Protein AF-A0A8J6R900-F1 (afdb_monomer)

Foldseek 3Di:
DDPQLVVLLVVLLVPDDLVCQQPDPVSVVSLVSSLVVCLVVVPPDALVNQLCCCCPVSVHDSVSSNVSSVVSVVSSVVVVVVVVVD

Mean predicted aligned error: 3.98 Å

Solvent-accessible surface area (backbone atoms only — not comparable to full-atom values): 4698 Å² total; per-residue (Å²): 104,56,75,63,34,51,51,33,46,50,53,32,63,76,68,35,57,72,90,54,64,50,70,50,71,69,34,41,53,36,44,52,53,21,52,52,40,31,53,78,66,65,38,80,70,52,40,68,60,52,25,48,44,34,35,74,79,64,66,33,50,64,75,49,24,51,52,51,18,52,50,49,46,55,50,49,55,51,51,57,54,53,64,72,74,110

Radius of gyration: 12.29 Å; Cα contacts (8 Å, |Δi|>4): 77; chains: 1; bounding box: 28×24×32 Å

Structure (mmCIF, N/CA/C/O backbone):
data_AF-A0A8J6R900-F1
#
_entry.id   AF-A0A8J6R900-F1
#
loop_
_atom_site.group_PDB
_atom_site.id
_atom_site.type_symbol
_atom_site.label_atom_id
_atom_site.label_alt_id
_atom_site.label_comp_id
_atom_site.label_asym_id
_atom_site.label_entity_id
_atom_site.label_seq_id
_atom_site.pdbx_PDB_ins_code
_atom_site.Cartn_x
_atom_site.Cartn_y
_atom_site.Cartn_z
_atom_site.occupancy
_atom_site.B_iso_or_equiv
_atom_site.auth_seq_id
_atom_site.auth_comp_id
_atom_site.auth_asym_id
_atom_site.auth_atom_id
_atom_site.pdbx_PDB_model_num
ATOM 1 N N . MET A 1 1 ? -0.270 -11.472 6.824 1.00 59.38 1 MET A N 1
ATOM 2 C CA . MET A 1 1 ? -1.303 -11.113 5.820 1.00 59.38 1 MET A CA 1
ATOM 3 C C . MET A 1 1 ? -2.393 -12.174 5.788 1.00 59.38 1 MET A C 1
ATOM 5 O O . MET A 1 1 ? -2.053 -13.351 5.806 1.00 59.38 1 MET A O 1
ATOM 9 N N . THR A 1 2 ? -3.676 -11.799 5.748 1.00 67.12 2 THR A N 1
ATOM 10 C CA . THR A 1 2 ? -4.750 -12.780 5.504 1.00 67.12 2 THR A CA 1
ATOM 11 C C . THR A 1 2 ? -4.815 -13.154 4.013 1.00 67.12 2 THR A C 1
ATOM 13 O O . THR A 1 2 ? -4.240 -12.469 3.160 1.00 67.12 2 THR A O 1
ATOM 16 N N . SER A 1 3 ? -5.546 -14.226 3.691 1.00 77.56 3 SER A N 1
ATOM 17 C CA . SER A 1 3 ? -5.735 -14.694 2.313 1.00 77.56 3 SER A CA 1
ATOM 18 C C . SER A 1 3 ? -6.385 -13.639 1.399 1.00 77.56 3 SER A C 1
ATOM 20 O O . SER A 1 3 ? -6.013 -13.548 0.228 1.00 77.56 3 SER A O 1
ATOM 22 N N . THR A 1 4 ? -7.285 -12.790 1.910 1.00 89.50 4 THR A N 1
ATOM 23 C CA . THR A 1 4 ? -8.016 -11.811 1.084 1.00 89.50 4 THR A CA 1
ATOM 24 C C . THR A 1 4 ? -7.146 -10.621 0.698 1.00 89.50 4 THR A C 1
ATOM 26 O O . THR A 1 4 ? -7.053 -10.305 -0.489 1.00 89.50 4 THR A O 1
ATOM 29 N N . THR A 1 5 ? -6.462 -9.991 1.663 1.00 91.94 5 THR A N 1
ATOM 30 C CA . THR A 1 5 ? -5.530 -8.881 1.388 1.00 91.94 5 THR A CA 1
ATOM 31 C C . THR A 1 5 ? -4.466 -9.294 0.374 1.00 91.94 5 THR A C 1
ATOM 33 O O . THR A 1 5 ? -4.240 -8.582 -0.604 1.00 91.94 5 THR A O 1
ATOM 36 N N . PHE A 1 6 ? -3.871 -10.479 0.547 1.00 91.56 6 PHE A N 1
ATOM 37 C CA . PHE A 1 6 ? -2.868 -10.987 -0.388 1.00 91.56 6 PHE A CA 1
ATOM 38 C C . PHE A 1 6 ? -3.452 -11.259 -1.783 1.00 91.56 6 PHE A C 1
ATOM 40 O O . PHE A 1 6 ? -2.866 -10.860 -2.786 1.00 91.56 6 PHE A O 1
ATOM 47 N N . THR A 1 7 ? -4.643 -11.861 -1.868 1.00 93.25 7 THR A N 1
ATOM 48 C CA . THR A 1 7 ? -5.320 -12.110 -3.154 1.00 93.25 7 THR A CA 1
ATOM 49 C C . THR A 1 7 ? -5.608 -10.810 -3.905 1.00 93.25 7 THR A C 1
ATOM 51 O O . THR A 1 7 ? -5.420 -10.735 -5.121 1.00 93.25 7 THR A O 1
ATOM 54 N N . LEU A 1 8 ? -6.044 -9.765 -3.196 1.00 94.38 8 LEU A N 1
ATOM 55 C CA . LEU A 1 8 ? -6.322 -8.456 -3.788 1.00 94.38 8 LEU A CA 1
ATOM 56 C C . LEU A 1 8 ? -5.043 -7.760 -4.260 1.00 94.38 8 LEU A C 1
ATOM 58 O O . LEU A 1 8 ? -5.044 -7.195 -5.354 1.00 94.38 8 LEU A O 1
ATOM 62 N N . LEU A 1 9 ? -3.960 -7.852 -3.483 1.00 93.12 9 LEU A N 1
ATOM 63 C CA . LEU A 1 9 ? -2.649 -7.334 -3.870 1.00 93.12 9 LEU A CA 1
ATOM 64 C C . LEU A 1 9 ? -2.124 -8.023 -5.136 1.00 93.12 9 LEU A C 1
ATOM 66 O O . LEU A 1 9 ? -1.739 -7.350 -6.091 1.00 93.12 9 LEU A O 1
ATOM 70 N N . LEU A 1 10 ? -2.180 -9.356 -5.179 1.00 92.50 10 LEU A N 1
ATOM 71 C CA . LEU A 1 10 ? -1.760 -10.134 -6.342 1.00 92.50 10 LEU A CA 1
ATOM 72 C C . LEU A 1 10 ? -2.614 -9.801 -7.573 1.00 92.50 10 LEU A C 1
ATOM 74 O O . LEU A 1 10 ? -2.088 -9.562 -8.656 1.00 92.50 10 LEU A O 1
ATOM 78 N N . THR A 1 11 ? -3.935 -9.705 -7.402 1.00 91.38 11 THR A N 1
ATOM 79 C CA . THR A 1 11 ? -4.861 -9.335 -8.486 1.00 91.38 11 THR A CA 1
ATOM 80 C C . THR A 1 11 ? -4.565 -7.940 -9.031 1.00 91.38 11 THR A C 1
ATOM 82 O O . THR A 1 11 ? -4.589 -7.735 -10.244 1.00 91.38 11 THR A O 1
ATOM 85 N N . PHE A 1 12 ? -4.288 -6.973 -8.152 1.00 92.00 12 PHE A N 1
ATOM 86 C CA . PHE A 1 12 ? -3.839 -5.647 -8.563 1.00 92.00 12 PHE A CA 1
ATOM 87 C C . PHE A 1 12 ? -2.535 -5.745 -9.358 1.00 92.00 12 PHE A C 1
ATOM 89 O O . PHE A 1 12 ? -2.481 -5.236 -10.473 1.00 92.00 12 PHE A O 1
ATOM 96 N N . SER A 1 13 ? -1.524 -6.438 -8.830 1.00 89.31 13 SER A N 1
ATOM 97 C CA . SER A 1 13 ? -0.203 -6.500 -9.455 1.00 89.31 13 SER A CA 1
ATOM 98 C C . SER A 1 13 ? -0.222 -7.142 -10.844 1.00 89.31 13 SER A C 1
ATOM 100 O O . SER A 1 13 ? 0.398 -6.624 -11.773 1.00 89.31 13 SER A O 1
ATOM 102 N N . LEU A 1 14 ? -0.980 -8.230 -11.010 1.00 88.00 14 LEU A N 1
ATOM 103 C CA . LEU A 1 14 ? -1.111 -8.940 -12.285 1.00 88.00 14 LEU A CA 1
ATOM 104 C C . LEU A 1 14 ? -1.897 -8.148 -13.336 1.00 88.00 14 LEU A C 1
ATOM 106 O O . LEU A 1 14 ? -1.626 -8.274 -14.528 1.00 88.00 14 LEU A O 1
ATOM 110 N N . ALA A 1 15 ? -2.890 -7.362 -12.914 1.00 84.56 15 ALA A N 1
ATOM 111 C CA . ALA A 1 15 ? -3.785 -6.658 -13.830 1.00 84.56 15 ALA A CA 1
ATOM 112 C C . ALA A 1 15 ? -3.373 -5.207 -14.110 1.00 84.56 15 ALA A C 1
ATOM 114 O O . ALA A 1 15 ? -3.889 -4.609 -15.058 1.00 84.56 15 ALA A O 1
ATOM 115 N N . ALA A 1 16 ? -2.505 -4.629 -13.279 1.00 81.81 16 ALA A N 1
ATOM 116 C CA . ALA A 1 16 ? -2.084 -3.248 -13.415 1.00 81.81 16 ALA A CA 1
ATOM 117 C C . ALA A 1 16 ? -1.070 -3.078 -14.542 1.00 81.81 16 ALA A C 1
ATOM 119 O O . ALA A 1 16 ? -0.145 -3.873 -14.724 1.00 81.81 16 ALA A O 1
ATOM 120 N N . ASN A 1 17 ? -1.195 -1.968 -15.266 1.00 73.19 17 ASN A N 1
ATOM 121 C CA . ASN A 1 17 ? -0.159 -1.592 -16.211 1.00 73.19 17 ASN A CA 1
ATOM 122 C C . ASN A 1 17 ? 1.061 -1.029 -15.456 1.00 73.19 17 ASN A C 1
ATOM 124 O O . ASN A 1 17 ? 1.087 0.146 -15.074 1.00 73.19 17 ASN A O 1
ATOM 128 N N . LYS A 1 18 ? 2.099 -1.859 -15.297 1.00 75.69 18 LYS A N 1
ATOM 129 C CA . LYS A 1 18 ? 3.354 -1.541 -14.587 1.00 75.69 18 LYS A CA 1
ATOM 130 C C . LYS A 1 18 ? 4.194 -0.433 -15.247 1.00 75.69 18 LYS A C 1
ATOM 132 O O . LYS A 1 18 ? 5.219 -0.052 -14.702 1.00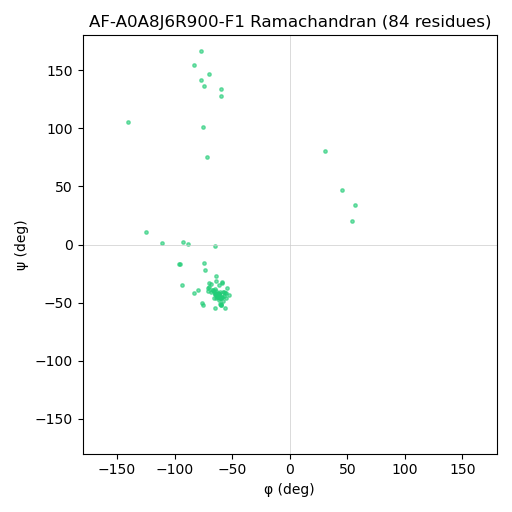 75.69 18 LYS A O 1
ATOM 137 N N . SER A 1 19 ? 3.762 0.118 -16.387 1.00 67.75 19 SER A N 1
ATOM 138 C CA . SER A 1 19 ? 4.370 1.303 -17.021 1.00 67.75 19 SER A CA 1
ATOM 139 C C . SER A 1 19 ? 3.689 2.629 -16.658 1.00 67.75 19 SER A C 1
ATOM 141 O O . SER A 1 19 ? 4.284 3.688 -16.835 1.00 67.75 19 SER A O 1
ATOM 143 N N . ALA A 1 20 ? 2.462 2.591 -16.124 1.00 64.69 20 ALA A N 1
ATOM 144 C CA . ALA A 1 20 ? 1.655 3.781 -15.842 1.00 64.69 20 ALA A CA 1
ATOM 145 C C . ALA A 1 20 ? 1.178 3.878 -14.380 1.00 64.69 20 ALA A C 1
ATOM 147 O O . ALA A 1 20 ? 0.322 4.712 -14.091 1.00 64.69 20 ALA A O 1
ATOM 148 N N . ALA A 1 21 ? 1.701 3.035 -13.477 1.00 59.25 21 ALA A N 1
ATOM 149 C CA . ALA A 1 21 ? 1.430 3.013 -12.030 1.00 59.25 21 ALA A CA 1
ATOM 150 C C . ALA A 1 21 ? 0.033 3.475 -11.625 1.00 59.25 21 ALA A C 1
ATOM 152 O O . ALA A 1 21 ? -0.161 4.624 -11.219 1.00 59.25 21 ALA A O 1
ATOM 153 N N . ALA A 1 22 ? -0.937 2.572 -11.748 1.00 61.06 22 ALA A N 1
ATOM 154 C CA . ALA A 1 22 ? -2.297 2.796 -11.278 1.00 61.06 22 ALA A CA 1
ATOM 155 C C . ALA A 1 22 ? -2.976 4.074 -11.817 1.00 61.06 22 ALA A C 1
ATOM 157 O O . ALA A 1 22 ? -3.952 4.548 -11.248 1.00 61.06 22 ALA A O 1
ATOM 158 N N . SER A 1 23 ? -2.514 4.648 -12.934 1.00 68.25 23 SER A N 1
ATOM 159 C CA . SER A 1 23 ? -3.162 5.829 -13.526 1.00 68.25 23 SER A CA 1
ATOM 160 C C . SER A 1 23 ? -4.491 5.484 -14.204 1.00 68.25 23 SER A C 1
ATOM 162 O O . SER A 1 23 ? -5.356 6.353 -14.351 1.00 68.25 23 SER A O 1
ATOM 164 N N . HIS A 1 24 ? -4.677 4.217 -14.586 1.00 78.44 24 HIS A N 1
ATOM 165 C CA . HIS A 1 24 ? -5.922 3.729 -15.162 1.00 78.44 24 HIS A CA 1
ATOM 166 C C . HIS A 1 24 ? -7.009 3.589 -14.075 1.00 78.44 24 HIS A C 1
ATOM 168 O O . HIS A 1 24 ? -6.728 3.047 -13.003 1.00 78.44 24 HIS A O 1
ATOM 174 N N . PRO A 1 25 ? -8.267 4.012 -14.318 1.00 83.31 25 PRO A N 1
ATOM 175 C CA . PRO A 1 25 ? -9.329 3.972 -13.306 1.00 83.31 25 PRO A CA 1
ATOM 176 C C . PRO A 1 25 ? -9.558 2.593 -12.668 1.00 83.31 25 PRO A C 1
ATOM 178 O O . PRO A 1 25 ? -9.794 2.506 -11.465 1.00 83.31 25 PRO A O 1
ATOM 181 N N . LEU A 1 26 ? -9.451 1.514 -13.452 1.00 85.75 26 LEU A N 1
ATOM 182 C CA . LEU A 1 26 ? -9.603 0.147 -12.933 1.00 85.75 26 LEU A CA 1
ATOM 183 C C . LEU A 1 26 ? -8.454 -0.259 -12.004 1.00 85.75 26 LEU A C 1
ATOM 185 O O . LEU A 1 26 ? -8.682 -0.974 -11.031 1.00 85.75 26 LEU A O 1
ATOM 189 N N . ASP A 1 27 ? -7.240 0.217 -12.274 1.00 87.00 27 ASP A N 1
ATOM 190 C CA . ASP A 1 27 ? -6.080 -0.081 -11.436 1.00 87.00 27 ASP A CA 1
ATOM 191 C C . ASP A 1 27 ? -6.200 0.647 -10.099 1.00 87.00 27 ASP A C 1
ATOM 193 O O . ASP A 1 27 ? -5.996 0.023 -9.059 1.00 87.00 27 ASP A O 1
ATOM 197 N N . ARG A 1 28 ? -6.671 1.906 -10.104 1.00 88.19 28 ARG A N 1
ATOM 198 C CA . ARG A 1 28 ? -7.035 2.623 -8.868 1.00 88.19 28 ARG A CA 1
ATOM 199 C C . ARG A 1 28 ? -8.090 1.881 -8.063 1.00 88.19 28 ARG A C 1
ATOM 201 O O . ARG A 1 28 ? -7.967 1.752 -6.852 1.00 88.19 28 ARG A O 1
ATOM 208 N N . GLN A 1 29 ? -9.129 1.361 -8.716 1.00 91.31 29 GLN A N 1
ATOM 209 C CA . GLN A 1 29 ? -10.184 0.640 -8.006 1.00 91.31 29 GLN A CA 1
ATOM 210 C C . GLN A 1 29 ? -9.666 -0.650 -7.353 1.00 91.31 29 GLN A C 1
ATOM 212 O O . GLN A 1 29 ? -10.033 -0.951 -6.216 1.00 91.31 29 GLN A O 1
ATOM 217 N N . ARG A 1 30 ? -8.820 -1.418 -8.053 1.00 93.06 30 ARG A N 1
ATOM 218 C CA . ARG A 1 30 ? -8.176 -2.622 -7.499 1.00 93.06 30 ARG A CA 1
ATOM 219 C C . ARG A 1 30 ? -7.251 -2.269 -6.339 1.00 93.06 30 ARG A C 1
ATOM 221 O O . ARG A 1 30 ? -7.304 -2.934 -5.309 1.00 93.06 30 ARG A O 1
ATOM 228 N N . TRP A 1 31 ? -6.484 -1.194 -6.488 1.00 94.69 31 TRP A N 1
ATOM 229 C CA . TRP A 1 31 ? -5.609 -0.673 -5.448 1.00 94.69 31 TRP A CA 1
ATOM 230 C C . TRP A 1 31 ? -6.383 -0.282 -4.186 1.00 94.69 31 TRP A C 1
ATOM 232 O O . TRP A 1 31 ? -6.110 -0.814 -3.115 1.00 94.69 31 TRP A O 1
ATOM 242 N N . HIS A 1 32 ? -7.431 0.538 -4.310 1.00 94.50 32 HIS A N 1
ATOM 243 C CA . HIS A 1 32 ? -8.267 0.924 -3.169 1.00 94.50 32 HIS A CA 1
ATOM 244 C C . HIS A 1 32 ? -8.879 -0.295 -2.467 1.00 94.50 32 HIS A C 1
ATOM 246 O O . HIS A 1 32 ? -8.890 -0.350 -1.241 1.00 94.50 32 HIS A O 1
ATOM 252 N N . ARG A 1 33 ? -9.346 -1.304 -3.221 1.00 95.56 33 ARG A N 1
ATOM 253 C CA . ARG A 1 33 ? -9.865 -2.552 -2.634 1.00 95.56 33 ARG A CA 1
ATOM 254 C C . ARG A 1 33 ? -8.813 -3.262 -1.787 1.00 95.56 33 ARG A C 1
ATOM 256 O O . ARG A 1 33 ? -9.139 -3.691 -0.684 1.00 95.56 33 ARG A O 1
ATOM 263 N N . PHE A 1 3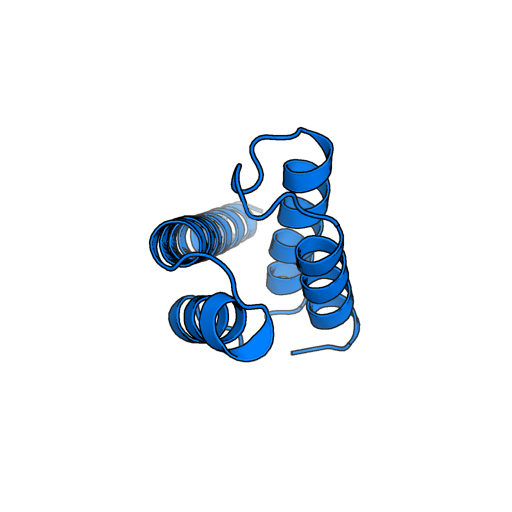4 ? -7.583 -3.373 -2.287 1.00 96.06 34 PHE A N 1
ATOM 264 C CA . PHE A 1 34 ? -6.462 -3.931 -1.532 1.00 96.06 34 PHE A CA 1
ATOM 265 C C . PHE A 1 34 ? -6.192 -3.125 -0.253 1.00 96.06 34 PHE A C 1
ATOM 267 O O . PHE A 1 34 ? -6.195 -3.705 0.830 1.00 96.06 34 PHE A O 1
ATOM 274 N N . VAL A 1 35 ? -6.039 -1.802 -0.354 1.00 96.69 35 VAL A N 1
ATOM 275 C CA . VAL A 1 35 ? -5.725 -0.928 0.790 1.00 96.69 35 VAL A CA 1
ATOM 276 C C . VAL A 1 35 ? -6.808 -1.005 1.868 1.00 96.69 35 VAL A C 1
ATOM 278 O O . VAL A 1 35 ? -6.507 -1.176 3.048 1.00 96.69 35 VAL A O 1
ATOM 281 N N . THR A 1 36 ? -8.085 -0.929 1.479 1.00 96.38 36 THR A N 1
ATOM 282 C CA . THR A 1 36 ? -9.202 -1.026 2.427 1.00 96.38 36 THR A CA 1
ATOM 283 C C . THR A 1 36 ? -9.277 -2.406 3.082 1.00 96.38 36 THR A C 1
ATOM 285 O O . THR A 1 36 ? -9.588 -2.490 4.268 1.00 96.38 36 THR A O 1
ATOM 288 N N . ALA A 1 37 ? -9.002 -3.488 2.345 1.00 96.56 37 ALA A N 1
ATOM 289 C CA . ALA A 1 37 ? -8.958 -4.833 2.921 1.00 96.56 37 ALA A CA 1
ATOM 290 C C . ALA A 1 37 ? -7.803 -4.978 3.919 1.00 96.56 37 ALA A C 1
ATOM 292 O O . ALA A 1 37 ? -8.035 -5.423 5.041 1.00 96.56 37 ALA A O 1
ATOM 293 N N . ALA A 1 38 ? -6.605 -4.507 3.555 1.00 96.50 38 ALA A N 1
ATOM 294 C CA . ALA A 1 38 ? -5.445 -4.499 4.441 1.00 96.50 38 ALA A CA 1
ATOM 295 C C . ALA A 1 38 ? -5.758 -3.766 5.751 1.00 96.50 38 ALA A C 1
ATOM 297 O O . ALA A 1 38 ? -5.409 -4.251 6.828 1.00 96.50 38 ALA A O 1
ATOM 298 N N . HIS A 1 39 ? -6.462 -2.632 5.660 1.00 96.31 39 HIS A N 1
ATOM 299 C CA . HIS A 1 39 ? -6.898 -1.857 6.819 1.00 96.31 39 HIS A CA 1
ATOM 300 C C . HIS A 1 39 ? -7.895 -2.592 7.703 1.00 96.31 39 HIS A C 1
ATOM 302 O O . HIS A 1 39 ? -7.630 -2.794 8.885 1.00 96.31 39 HIS A O 1
ATOM 308 N N . LYS A 1 40 ? -9.001 -3.066 7.124 1.00 94.81 40 LYS A N 1
ATOM 309 C CA . LYS A 1 40 ? -10.053 -3.785 7.861 1.00 94.81 40 LYS A CA 1
ATOM 310 C C . LYS A 1 40 ? -9.544 -5.037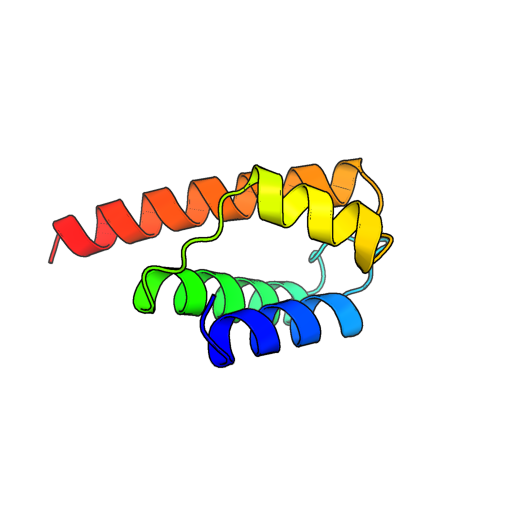 8.566 1.00 94.81 40 LYS A C 1
ATOM 312 O O . LYS A 1 40 ? -10.060 -5.408 9.612 1.00 94.81 40 LYS A O 1
ATOM 317 N N . GLU A 1 41 ? -8.556 -5.697 7.980 1.00 95.06 41 GLU A N 1
ATOM 318 C CA . GLU A 1 41 ? -7.969 -6.919 8.525 1.00 95.06 41 GLU A CA 1
ATOM 319 C C . GLU A 1 41 ? -6.821 -6.655 9.501 1.00 95.06 41 GLU A C 1
ATOM 321 O O . GLU A 1 41 ? -6.217 -7.607 9.992 1.00 95.06 41 GLU A O 1
ATOM 326 N N . ASN A 1 42 ? -6.494 -5.384 9.751 1.00 93.25 42 ASN A N 1
ATOM 327 C CA . ASN A 1 42 ? -5.306 -4.962 10.481 1.00 93.25 42 ASN A CA 1
ATOM 328 C C . ASN A 1 42 ? -4.050 -5.721 10.015 1.00 93.25 42 ASN A C 1
ATOM 330 O O . ASN A 1 42 ? -3.299 -6.285 10.811 1.00 93.25 42 ASN A O 1
ATOM 334 N N . ALA A 1 43 ? -3.880 -5.811 8.693 1.00 93.62 43 ALA A N 1
ATOM 335 C CA . ALA A 1 43 ? -2.824 -6.604 8.095 1.00 93.62 43 ALA A CA 1
ATOM 336 C C . ALA A 1 43 ? -1.451 -6.107 8.560 1.00 93.62 43 ALA A C 1
ATOM 338 O O . ALA A 1 43 ? -1.134 -4.930 8.395 1.00 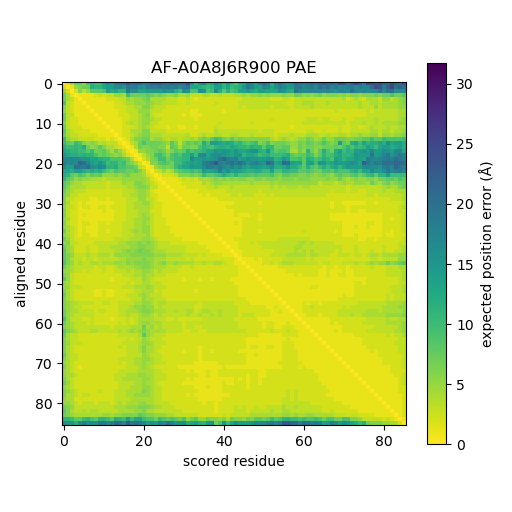93.62 43 ALA A O 1
ATOM 339 N N . ASP A 1 44 ? -0.640 -7.037 9.067 1.00 92.00 44 ASP A N 1
ATOM 340 C CA . ASP A 1 44 ? 0.785 -6.841 9.340 1.00 92.00 44 ASP A CA 1
ATOM 341 C C . ASP A 1 44 ? 1.556 -6.773 8.011 1.00 92.00 44 ASP A C 1
ATOM 343 O O . ASP A 1 44 ? 2.105 -7.760 7.512 1.00 92.00 44 ASP A O 1
ATOM 347 N N . LEU A 1 45 ? 1.419 -5.630 7.344 1.00 93.50 45 LEU A N 1
ATOM 348 C CA . LEU A 1 45 ? 2.050 -5.287 6.081 1.00 93.50 45 LEU A CA 1
ATOM 349 C C . LEU A 1 45 ? 2.472 -3.825 6.151 1.00 93.50 45 LEU A C 1
ATOM 351 O O . LEU A 1 45 ? 1.636 -2.925 6.051 1.00 93.50 45 LEU A O 1
ATOM 355 N N . ASP A 1 46 ? 3.774 -3.632 6.302 1.00 93.94 46 ASP A N 1
ATOM 356 C CA . ASP A 1 46 ? 4.436 -2.335 6.289 1.00 93.94 46 ASP A CA 1
ATOM 357 C C . ASP A 1 46 ? 4.722 -1.847 4.854 1.00 93.94 46 ASP A C 1
ATOM 359 O O . ASP A 1 46 ? 4.860 -2.650 3.920 1.00 93.94 46 ASP A O 1
ATOM 363 N N . SER A 1 47 ? 4.830 -0.529 4.664 1.00 95.56 47 SER A N 1
ATOM 364 C CA . SER A 1 47 ? 5.063 0.082 3.351 1.00 95.56 47 SER A CA 1
ATOM 365 C C . SER A 1 47 ? 6.386 -0.368 2.718 1.00 95.56 47 SER A C 1
ATOM 367 O O . SER A 1 47 ? 6.426 -0.620 1.510 1.00 95.56 47 SER A O 1
ATOM 369 N N . LEU A 1 48 ? 7.440 -0.595 3.512 1.00 96.31 48 LEU A N 1
ATOM 370 C CA . LEU A 1 48 ? 8.731 -1.089 3.030 1.00 96.31 48 LEU A CA 1
ATOM 371 C C . LEU A 1 48 ? 8.657 -2.556 2.593 1.00 96.31 48 LEU A C 1
ATOM 373 O O . LEU A 1 48 ? 9.290 -2.947 1.607 1.00 96.31 48 LEU A O 1
ATOM 377 N N . ILE A 1 49 ? 7.883 -3.384 3.301 1.00 96.19 49 ILE A N 1
ATOM 378 C CA . ILE A 1 49 ? 7.652 -4.785 2.914 1.00 96.19 49 ILE A CA 1
ATOM 379 C C . ILE A 1 49 ? 6.909 -4.827 1.577 1.00 96.19 49 ILE A C 1
ATOM 381 O O . ILE A 1 49 ? 7.321 -5.545 0.664 1.00 96.19 49 ILE A O 1
ATOM 385 N N . LEU A 1 50 ? 5.862 -4.010 1.434 1.00 96.50 50 LEU A N 1
ATOM 386 C CA . LEU A 1 50 ? 5.096 -3.893 0.197 1.00 96.50 50 LEU A CA 1
ATOM 387 C C . LEU A 1 50 ? 5.967 -3.425 -0.975 1.00 96.50 50 LEU A C 1
ATOM 389 O O . LEU A 1 50 ? 5.926 -4.027 -2.047 1.00 96.50 50 LEU A O 1
ATOM 393 N N . GLN A 1 51 ? 6.787 -2.392 -0.768 1.00 97.19 51 GLN A N 1
ATOM 394 C CA . GLN A 1 51 ? 7.702 -1.883 -1.789 1.00 97.19 51 GLN A CA 1
ATOM 395 C C . GLN A 1 51 ? 8.666 -2.972 -2.270 1.00 97.19 51 GLN A C 1
ATOM 397 O O . GLN A 1 51 ? 8.825 -3.184 -3.473 1.00 97.19 51 GLN A O 1
ATOM 402 N N . ASN A 1 52 ? 9.297 -3.677 -1.327 1.00 96.81 52 ASN A N 1
ATOM 403 C CA . ASN A 1 52 ? 10.243 -4.741 -1.639 1.00 96.81 52 ASN A CA 1
ATOM 404 C C . ASN A 1 52 ? 9.584 -5.873 -2.423 1.00 96.81 52 ASN A C 1
ATOM 406 O O . ASN A 1 52 ? 10.179 -6.344 -3.388 1.00 96.81 52 ASN A O 1
ATOM 410 N N . TRP A 1 53 ? 8.374 -6.279 -2.040 1.00 95.81 53 TRP A N 1
ATOM 411 C CA . TRP A 1 53 ? 7.628 -7.318 -2.744 1.00 95.81 53 TRP A CA 1
ATOM 412 C C . TRP A 1 53 ? 7.281 -6.899 -4.180 1.00 95.81 53 TRP A C 1
ATOM 414 O O . TRP A 1 53 ? 7.527 -7.644 -5.128 1.00 95.81 53 TRP A O 1
ATOM 424 N N . LEU A 1 54 ? 6.805 -5.662 -4.374 1.00 94.88 54 LEU A N 1
ATOM 425 C CA . LEU A 1 54 ? 6.517 -5.126 -5.709 1.00 94.88 54 LEU A CA 1
ATOM 426 C C . LEU A 1 54 ? 7.758 -5.163 -6.616 1.00 94.88 54 LEU A C 1
ATOM 428 O O . LEU A 1 54 ? 7.652 -5.511 -7.790 1.00 94.88 54 LEU A O 1
ATOM 432 N N . ILE A 1 55 ? 8.936 -4.831 -6.082 1.00 95.75 55 ILE A N 1
ATOM 433 C CA . ILE A 1 55 ? 10.189 -4.817 -6.850 1.00 95.75 55 ILE A CA 1
ATOM 434 C C . ILE A 1 55 ? 10.702 -6.238 -7.106 1.00 95.75 55 ILE A C 1
ATOM 436 O O . ILE A 1 55 ? 11.006 -6.581 -8.246 1.00 95.75 55 ILE A O 1
ATOM 440 N N . LYS A 1 56 ? 10.831 -7.054 -6.058 1.00 95.69 56 LYS A N 1
ATOM 441 C CA . LYS A 1 56 ? 11.572 -8.323 -6.105 1.00 95.69 56 LYS A CA 1
ATOM 442 C C . LYS A 1 56 ? 10.746 -9.474 -6.662 1.00 95.69 56 LYS A C 1
ATOM 444 O O . LYS A 1 56 ? 11.268 -10.256 -7.449 1.00 95.69 56 LYS A O 1
ATOM 449 N N . ASP A 1 57 ? 9.484 -9.569 -6.264 1.00 93.50 57 ASP A N 1
ATOM 450 C CA . ASP A 1 57 ? 8.609 -10.685 -6.627 1.00 93.50 57 ASP A CA 1
ATOM 451 C C . ASP A 1 57 ? 7.795 -10.368 -7.886 1.00 93.50 57 ASP A C 1
ATOM 453 O O . ASP A 1 57 ? 7.560 -11.232 -8.727 1.00 93.50 57 ASP A O 1
ATOM 457 N N . GLU A 1 58 ? 7.403 -9.104 -8.052 1.00 92.75 58 GLU A N 1
ATOM 458 C CA . GLU A 1 58 ? 6.510 -8.667 -9.127 1.00 92.75 58 GLU A CA 1
ATOM 459 C C . GLU A 1 58 ? 7.189 -7.783 -10.182 1.00 92.75 58 GLU A C 1
ATOM 461 O O . GLU A 1 58 ? 6.539 -7.360 -11.143 1.00 92.75 58 GLU A O 1
ATOM 466 N N . ASN A 1 59 ? 8.489 -7.516 -10.047 1.00 91.88 59 ASN A N 1
ATOM 467 C CA . ASN A 1 59 ? 9.307 -6.833 -11.049 1.00 91.88 59 ASN A CA 1
ATOM 468 C C . ASN A 1 59 ? 8.774 -5.438 -11.457 1.00 91.88 59 ASN A C 1
ATOM 470 O O . ASN A 1 59 ? 8.877 -5.026 -12.620 1.00 91.88 59 ASN A O 1
ATOM 474 N N . TRP A 1 60 ? 8.168 -4.711 -10.513 1.00 92.69 60 TRP A N 1
ATOM 475 C CA . TRP A 1 60 ? 7.741 -3.327 -10.714 1.00 92.69 60 TRP A CA 1
ATOM 476 C C . TRP A 1 60 ? 8.943 -2.379 -10.802 1.00 92.69 60 TRP A C 1
ATOM 478 O O . TRP A 1 60 ? 9.929 -2.568 -10.088 1.00 92.69 60 TRP A O 1
ATOM 488 N N . PRO A 1 61 ? 8.854 -1.300 -11.601 1.00 92.94 61 PRO A N 1
ATOM 489 C CA . PRO A 1 61 ? 9.859 -0.243 -11.577 1.00 92.94 61 PRO A CA 1
ATOM 490 C C . PRO A 1 61 ? 9.966 0.388 -10.184 1.00 92.94 61 PRO A C 1
ATOM 492 O O . PRO A 1 61 ? 8.948 0.763 -9.601 1.00 92.94 61 PRO A O 1
ATOM 495 N N . GLU A 1 62 ? 11.188 0.571 -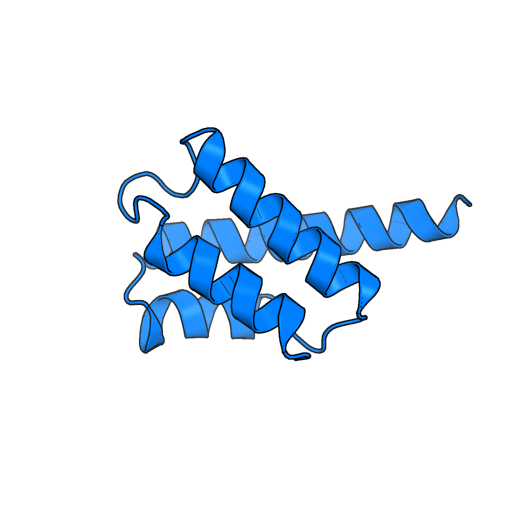9.680 1.00 93.62 62 GLU A N 1
ATOM 496 C CA . GLU A 1 62 ? 11.447 1.049 -8.311 1.00 93.62 62 GLU A CA 1
ATOM 497 C C . GLU A 1 62 ? 10.715 2.355 -7.979 1.00 93.62 62 GLU A C 1
ATOM 499 O O . GLU A 1 62 ? 10.087 2.467 -6.928 1.00 93.62 62 GLU A O 1
ATOM 504 N N . GLY A 1 63 ? 10.723 3.325 -8.901 1.00 93.00 63 GLY A N 1
ATOM 505 C CA . GLY A 1 63 ? 10.031 4.602 -8.706 1.00 93.00 63 GLY A CA 1
ATOM 506 C C . GLY A 1 63 ? 8.509 4.459 -8.590 1.00 93.00 63 GLY A C 1
ATOM 507 O O . GLY A 1 63 ? 7.868 5.216 -7.862 1.00 93.00 63 GLY A O 1
ATOM 508 N N . LEU A 1 64 ? 7.920 3.468 -9.265 1.00 91.25 64 LEU A 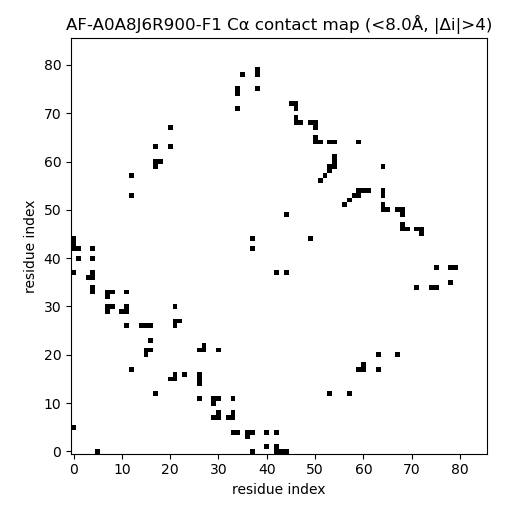N 1
ATOM 509 C CA . LEU A 1 64 ? 6.488 3.185 -9.172 1.00 91.25 64 LEU A CA 1
ATOM 510 C C . LEU A 1 64 ? 6.151 2.390 -7.910 1.00 91.25 64 LEU A C 1
ATOM 512 O O . LEU A 1 64 ? 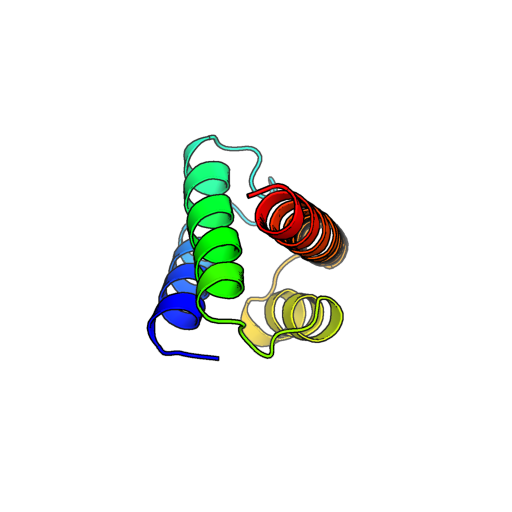5.146 2.684 -7.268 1.00 91.25 64 LEU A O 1
ATOM 516 N N . ALA A 1 65 ? 7.003 1.438 -7.529 1.00 93.81 65 ALA A N 1
ATOM 517 C CA . ALA A 1 65 ? 6.871 0.713 -6.271 1.00 93.81 65 ALA A CA 1
ATOM 518 C C . ALA A 1 65 ? 6.965 1.661 -5.065 1.00 93.81 65 ALA A C 1
ATOM 520 O O . ALA A 1 65 ? 6.130 1.571 -4.171 1.00 93.81 65 ALA A O 1
ATOM 521 N N . LEU A 1 66 ? 7.905 2.616 -5.082 1.00 95.00 66 LEU A N 1
ATOM 522 C CA . LEU A 1 66 ? 8.029 3.663 -4.059 1.00 95.00 66 LEU A CA 1
ATOM 523 C C . LEU A 1 66 ? 6.777 4.547 -3.987 1.00 95.00 66 LEU A C 1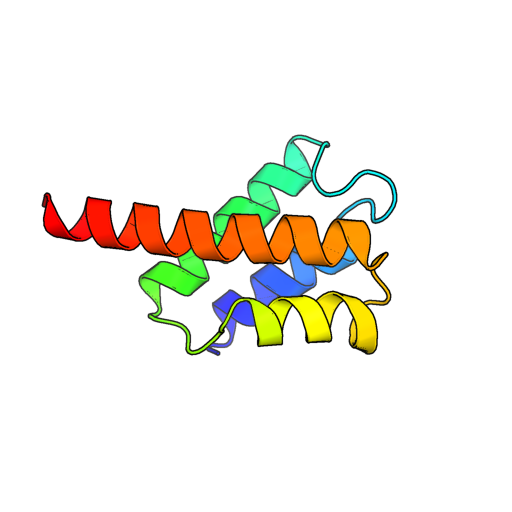
ATOM 525 O O . LEU A 1 66 ? 6.293 4.883 -2.910 1.00 95.00 66 LEU A O 1
ATOM 529 N N . LYS A 1 67 ? 6.227 4.933 -5.143 1.00 93.38 67 LYS A N 1
ATOM 530 C CA . LYS A 1 67 ? 4.991 5.720 -5.181 1.00 93.38 67 LYS A CA 1
ATOM 531 C C . LYS A 1 67 ? 3.830 4.958 -4.535 1.00 93.38 67 LYS A C 1
ATOM 533 O O . LYS A 1 67 ? 3.108 5.534 -3.728 1.00 93.38 67 LYS A O 1
ATOM 538 N N . LEU A 1 68 ? 3.669 3.679 -4.879 1.00 93.88 68 LEU A N 1
ATOM 539 C CA . LEU A 1 68 ? 2.615 2.824 -4.334 1.00 93.88 68 LEU A CA 1
ATOM 540 C C . LEU A 1 68 ? 2.802 2.559 -2.835 1.00 93.88 68 LEU A C 1
ATOM 542 O O . LEU A 1 68 ? 1.821 2.582 -2.101 1.00 93.88 68 LEU A O 1
ATOM 546 N N . SER A 1 69 ? 4.029 2.355 -2.351 1.00 96.12 69 SER A N 1
ATOM 547 C CA . SER A 1 69 ? 4.274 2.166 -0.915 1.00 96.12 69 SER A CA 1
ATOM 548 C C . SER A 1 69 ? 3.943 3.415 -0.101 1.00 96.12 69 SER A C 1
ATOM 550 O O . SER A 1 69 ? 3.287 3.302 0.932 1.00 96.12 69 SER A O 1
ATOM 552 N N . ASN A 1 70 ? 4.307 4.601 -0.596 1.00 96.12 70 ASN A N 1
ATOM 553 C CA . ASN A 1 70 ? 3.967 5.867 0.058 1.00 96.12 70 ASN A CA 1
ATOM 554 C C . ASN A 1 70 ? 2.450 6.117 0.051 1.00 96.12 70 ASN A C 1
ATOM 556 O O . ASN A 1 70 ? 1.886 6.581 1.037 1.00 96.12 70 ASN A O 1
ATOM 560 N N . GLU A 1 71 ? 1.774 5.801 -1.059 1.00 95.69 71 GLU A N 1
ATOM 561 C CA . GLU A 1 71 ? 0.313 5.892 -1.147 1.00 95.69 71 GLU A CA 1
ATOM 562 C C . GLU A 1 71 ? -0.370 4.921 -0.179 1.00 95.69 71 GLU A C 1
ATOM 564 O O . GLU A 1 71 ? -1.364 5.280 0.453 1.00 95.69 71 GLU A O 1
ATOM 569 N N . TYR A 1 72 ? 0.163 3.705 -0.044 1.00 96.94 72 TYR A N 1
ATOM 570 C CA . TYR A 1 72 ? -0.331 2.712 0.902 1.00 96.94 72 TYR A CA 1
ATOM 571 C C . TYR A 1 72 ? -0.224 3.215 2.345 1.00 96.94 72 TYR A C 1
ATOM 573 O O . TYR A 1 72 ? -1.230 3.204 3.050 1.00 96.94 72 TYR A O 1
ATOM 581 N N . GLU A 1 73 ? 0.950 3.698 2.759 1.00 97.38 73 GLU A N 1
ATOM 582 C CA . GLU A 1 73 ? 1.191 4.253 4.099 1.00 97.38 73 GLU A CA 1
ATOM 583 C C . GLU A 1 73 ? 0.227 5.400 4.413 1.00 97.38 73 GLU A C 1
ATOM 585 O O . GLU A 1 73 ? -0.563 5.311 5.352 1.00 97.38 73 GLU A O 1
ATOM 590 N N . LEU A 1 74 ? 0.181 6.412 3.540 1.00 97.06 74 LEU A N 1
ATOM 591 C CA . LEU A 1 74 ? -0.718 7.556 3.686 1.00 97.06 74 LEU A CA 1
ATOM 592 C C . LEU A 1 74 ? -2.187 7.127 3.800 1.00 97.06 74 LEU A C 1
ATOM 594 O O . LEU A 1 74 ? -2.952 7.678 4.591 1.00 97.06 74 LEU A O 1
ATOM 598 N N . SER A 1 75 ? -2.602 6.152 2.991 1.00 97.06 75 SER A N 1
ATOM 599 C CA . SER A 1 75 ? -3.982 5.672 2.997 1.00 97.06 75 SER A CA 1
ATOM 600 C C . SER A 1 75 ? -4.316 4.889 4.266 1.00 97.06 75 SER A C 1
ATOM 602 O O . SER A 1 75 ? -5.434 5.003 4.766 1.00 97.06 75 SER A O 1
ATOM 604 N N . ARG A 1 76 ? -3.373 4.100 4.797 1.00 97.06 76 ARG A N 1
ATOM 605 C CA . ARG A 1 76 ? -3.533 3.385 6.071 1.00 97.06 76 ARG A CA 1
ATOM 606 C C . ARG A 1 76 ? -3.665 4.358 7.236 1.00 97.06 76 ARG A C 1
ATOM 608 O O . ARG A 1 76 ? -4.576 4.183 8.043 1.00 97.06 76 ARG A O 1
ATOM 615 N N . ASP A 1 77 ? -2.845 5.402 7.263 1.00 97.12 77 ASP A N 1
ATOM 616 C CA . ASP A 1 77 ? -2.921 6.457 8.275 1.00 97.12 77 ASP A CA 1
ATOM 617 C C . ASP A 1 77 ? -4.255 7.208 8.210 1.00 97.12 77 ASP A C 1
ATOM 619 O O . ASP A 1 77 ? -4.916 7.411 9.230 1.00 97.12 77 ASP A O 1
ATOM 623 N N . LEU A 1 78 ? -4.702 7.569 7.002 1.00 97.56 78 LEU A N 1
ATOM 624 C CA . LEU A 1 78 ? -5.976 8.260 6.804 1.00 97.56 78 LEU A CA 1
ATOM 625 C C . LEU A 1 78 ? -7.173 7.411 7.250 1.00 97.56 78 LEU A C 1
ATOM 627 O O . LEU A 1 78 ? -8.091 7.930 7.885 1.00 97.56 78 LEU A O 1
ATOM 631 N N . LEU A 1 79 ? -7.180 6.118 6.920 1.00 97.19 79 LEU A N 1
ATOM 632 C CA . LEU A 1 79 ? -8.245 5.204 7.336 1.00 97.19 79 LEU A CA 1
ATOM 633 C C . LEU A 1 79 ? -8.240 4.985 8.853 1.00 97.19 79 LEU A C 1
ATOM 635 O O . LEU A 1 79 ? -9.304 4.981 9.465 1.00 97.19 79 LEU A O 1
ATOM 639 N N . ALA A 1 80 ? -7.063 4.873 9.473 1.00 96.62 80 ALA A N 1
ATOM 640 C CA . ALA A 1 80 ? -6.948 4.782 10.926 1.00 96.62 80 ALA A CA 1
ATOM 641 C C . ALA A 1 80 ? -7.488 6.042 11.618 1.00 96.62 80 ALA A C 1
ATOM 643 O O . ALA A 1 80 ? -8.230 5.937 12.592 1.00 96.62 80 ALA A O 1
ATOM 644 N N . PHE A 1 81 ? -7.170 7.227 11.090 1.00 97.69 81 PHE A N 1
ATOM 645 C CA . PHE A 1 81 ? -7.735 8.480 11.584 1.00 97.69 81 PHE A CA 1
ATOM 646 C C . PHE A 1 81 ? -9.258 8.530 11.409 1.00 97.69 81 PHE A C 1
ATOM 648 O O . PHE A 1 81 ? -9.957 8.932 12.334 1.00 97.69 81 PHE A O 1
ATOM 655 N N . TYR A 1 82 ? -9.785 8.103 10.255 1.00 97.06 82 TYR A N 1
ATOM 656 C CA . TYR A 1 82 ? -11.228 8.056 9.994 1.00 97.06 82 TYR A CA 1
ATOM 657 C C . TYR A 1 82 ? -11.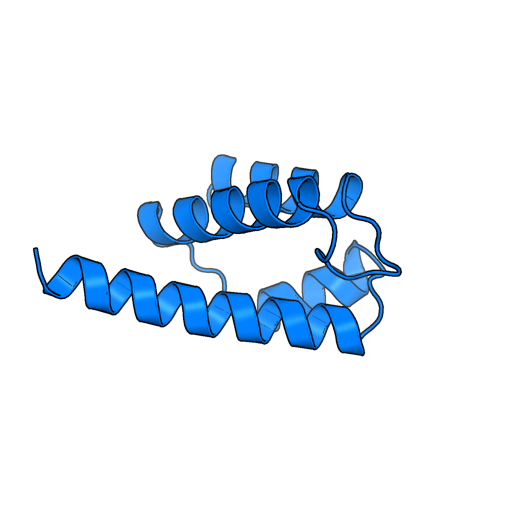974 7.172 11.001 1.00 97.06 82 TYR A C 1
ATOM 659 O O . TYR A 1 82 ? -12.998 7.596 11.534 1.00 97.06 82 TYR A O 1
ATOM 667 N N . ASP A 1 83 ? -11.443 5.985 11.303 1.00 96.44 83 ASP A N 1
ATOM 668 C CA . ASP A 1 83 ? -12.048 5.056 12.262 1.00 96.44 83 ASP A CA 1
ATOM 669 C C . ASP A 1 83 ? -12.093 5.627 13.690 1.00 96.44 83 ASP A C 1
ATOM 671 O O . ASP A 1 83 ? -12.988 5.286 14.456 1.00 96.44 83 ASP A O 1
ATOM 675 N N . GLN A 1 84 ? -11.172 6.529 14.053 1.00 95.69 84 GLN A N 1
ATOM 676 C CA . GLN A 1 84 ? -11.185 7.225 15.349 1.00 95.69 84 GLN A CA 1
ATOM 677 C C . GLN A 1 84 ? -12.263 8.313 15.456 1.00 95.69 84 GLN A C 1
ATOM 679 O O . GLN A 1 84 ? -12.530 8.791 16.557 1.00 95.69 84 GLN A O 1
ATOM 684 N N . GLN A 1 85 ? -12.837 8.751 14.332 1.00 91.31 85 GLN A N 1
ATOM 685 C CA . GLN A 1 85 ? -13.898 9.765 14.303 1.00 91.31 85 GLN A CA 1
ATOM 686 C C . GLN A 1 85 ? -15.313 9.156 14.330 1.00 91.31 85 GLN A C 1
ATOM 688 O O . GLN A 1 85 ? -16.287 9.904 14.221 1.00 91.31 85 GLN A O 1
ATOM 693 N N . GLN A 1 86 ? -15.433 7.826 14.414 1.00 68.25 86 GLN A N 1
ATOM 694 C CA . GLN A 1 86 ? -16.700 7.081 14.473 1.00 68.25 86 GLN A CA 1
ATOM 695 C C . GLN A 1 86 ? -17.058 6.715 15.916 1.00 68.25 86 GLN A C 1
ATOM 697 O O . GLN A 1 86 ? -18.276 6.670 16.203 1.00 68.25 86 GLN A O 1
#

Secondary structure (DSSP, 8-state):
--HHHHHHHHHHHHHS-TTSTT-SHHHHHHHHHHHHHHHHTT----HHHHHHHHHHTT---HHHHHHHHHHHHHHHHHHHHHHTT-

pLDDT: mean 90.24, std 9.65, range [59.25, 97.69]

Sequence (86 aa):
MTSTTFTLLLTFSLAANKSAAASHPLDRQRWHRFVTAAHKENADLDSLILQNWLIKDENWPEGLALKLSNEYELSRDLLAFYDQQQ